Protein AF-A0A3A4PLZ3-F1 (afdb_monomer)

Secondary structure (DSSP, 8-state):
---HHHHHH-SSSSSS-SHHHHHHHHTT---TT-B--TT-GGG-SS-SSB-SHHHHHHHHHH----

pLDDT: mean 88.33, std 8.09, range [49.03, 94.0]

Radius of gyration: 10.83 Å; Cα contacts (8 Å, |Δi|>4): 93; chains: 1; bounding box: 26×19×30 Å

Solvent-accessible surface area (backbone atoms only — not comparable to full-atom values): 3899 Å² total; per-residue (Å²): 134,84,54,77,65,48,66,40,47,24,63,77,70,83,80,57,27,35,70,67,18,53,54,57,38,60,78,48,52,51,41,88,90,25,54,58,54,92,92,30,62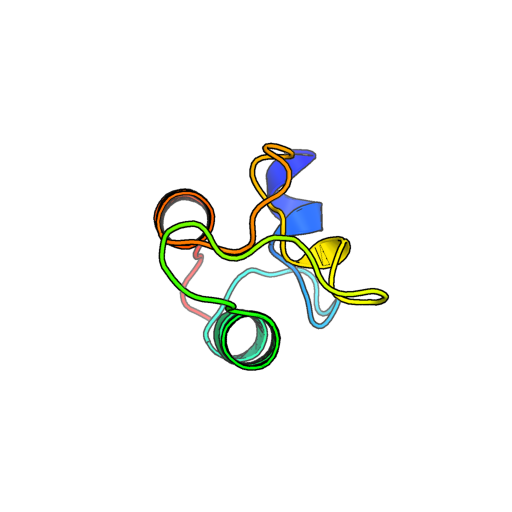,66,48,27,63,77,70,79,61,35,16,33,68,70,28,52,54,53,43,63,74,55,50,70,74,107

Foldseek 3Di:
DDDPLQCLQPQVVPPAREPVSVVVLVVQAPEDPAFGPPPNVSQPSVNPRHNYVVSVVSSVVRYPYD

Nearest PDB structures (foldseek):
  2y3n-assembly2_B  TM=9.093E-01  e=1.647E-02  Pseudobacteroides cellulosolvens
  4u3s-assembly1_B  TM=7.338E-01  e=1.767E-01  Acetivibrio cellulolyticus
  5g5d-assembly2_B  TM=7.253E-01  e=6.604E-01  Acetivibrio thermocellus ATCC 27405

Sequence (66 aa):
MRSRRFAAADLDADRDVDIHDIRGFANRFTGPGGGVPQGCEPADLTGNGHVGLDDVALFQHLYTGH

Structure (mmCIF, N/CA/C/O backbone):
data_AF-A0A3A4PLZ3-F1
#
_entry.id   AF-A0A3A4PLZ3-F1
#
loop_
_atom_site.group_PDB
_atom_site.id
_atom_site.type_symbol
_atom_site.label_atom_id
_atom_site.label_alt_id
_atom_site.label_comp_id
_atom_site.label_asym_id
_atom_site.label_entity_id
_atom_site.label_seq_id
_atom_site.pdbx_PDB_ins_code
_atom_site.Cartn_x
_atom_site.Cartn_y
_atom_site.Cartn_z
_atom_site.occupancy
_atom_site.B_iso_or_equiv
_atom_site.auth_seq_id
_atom_site.auth_comp_id
_atom_site.auth_asym_id
_atom_site.auth_atom_id
_atom_site.pdbx_PDB_model_num
ATOM 1 N N . MET A 1 1 ? -2.630 7.190 19.535 1.00 49.03 1 MET A N 1
ATOM 2 C CA . MET A 1 1 ? -1.823 7.621 18.370 1.00 49.03 1 MET A CA 1
ATOM 3 C C . MET A 1 1 ? -1.852 6.495 17.355 1.00 49.03 1 MET A C 1
ATOM 5 O O . MET A 1 1 ? -1.482 5.388 17.724 1.00 49.03 1 MET A O 1
ATOM 9 N N . ARG A 1 2 ? -2.339 6.729 16.131 1.00 60.38 2 ARG A N 1
ATOM 10 C CA . ARG A 1 2 ? -2.229 5.729 15.059 1.00 60.38 2 ARG A CA 1
ATOM 11 C C . ARG A 1 2 ? -0.820 5.783 14.457 1.00 60.38 2 ARG A C 1
ATOM 13 O O . ARG A 1 2 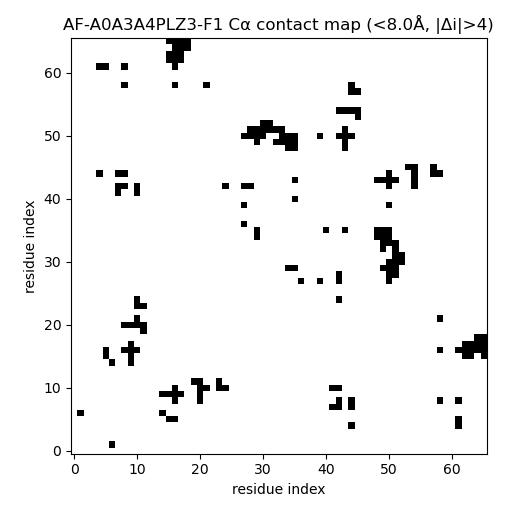? -0.214 6.849 14.385 1.00 60.38 2 ARG A O 1
ATOM 20 N N . SER A 1 3 ? -0.277 4.611 14.138 1.00 76.19 3 SER A N 1
ATOM 21 C CA . SER A 1 3 ? 1.072 4.418 13.587 1.00 76.19 3 SER A CA 1
ATOM 22 C C . SER A 1 3 ? 1.219 5.103 12.221 1.00 76.19 3 SER A C 1
ATOM 24 O O . SER A 1 3 ? 0.257 5.154 11.464 1.00 76.19 3 SER A O 1
ATOM 26 N N . ARG A 1 4 ? 2.430 5.556 11.854 1.00 73.81 4 ARG A N 1
ATOM 27 C CA . ARG A 1 4 ? 2.737 6.048 10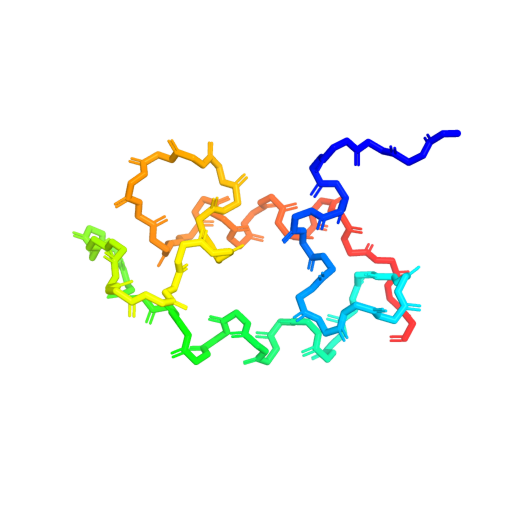.490 1.00 73.81 4 ARG A CA 1
ATOM 28 C C . ARG A 1 4 ? 2.353 5.046 9.397 1.00 73.81 4 ARG A C 1
ATOM 30 O O . ARG A 1 4 ? 1.978 5.463 8.314 1.00 73.81 4 ARG A O 1
ATOM 37 N N . ARG A 1 5 ? 2.434 3.746 9.696 1.00 78.75 5 ARG A N 1
ATOM 38 C CA . ARG A 1 5 ? 2.053 2.676 8.761 1.00 78.75 5 ARG A CA 1
ATOM 39 C C . ARG A 1 5 ? 0.546 2.621 8.532 1.00 78.75 5 ARG A C 1
ATOM 41 O O . ARG A 1 5 ? 0.123 2.330 7.430 1.00 78.75 5 ARG A O 1
ATOM 48 N N . PHE A 1 6 ? -0.241 2.961 9.553 1.00 83.56 6 PHE A N 1
ATOM 49 C CA . PHE A 1 6 ? -1.693 3.043 9.430 1.00 83.56 6 PHE A CA 1
ATOM 50 C C . PHE A 1 6 ? -2.088 4.113 8.408 1.00 83.56 6 PHE A C 1
ATOM 52 O O . PHE A 1 6 ? -2.829 3.832 7.485 1.00 83.56 6 PHE A O 1
ATOM 59 N N . ALA A 1 7 ? -1.518 5.315 8.530 1.00 83.31 7 ALA A N 1
ATOM 60 C CA . ALA A 1 7 ? -1.804 6.420 7.614 1.00 83.31 7 ALA 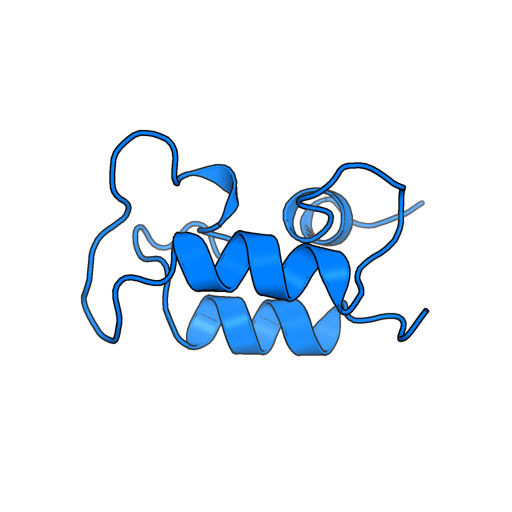A CA 1
ATOM 61 C C . ALA A 1 7 ? -1.342 6.168 6.167 1.00 83.31 7 ALA A C 1
ATOM 63 O O . ALA A 1 7 ? -1.772 6.880 5.273 1.00 83.31 7 ALA A O 1
ATOM 64 N N . ALA A 1 8 ? -0.437 5.211 5.941 1.00 86.31 8 ALA A N 1
ATOM 65 C CA . ALA A 1 8 ? -0.032 4.818 4.594 1.00 86.31 8 ALA A CA 1
ATOM 66 C C . ALA A 1 8 ? -1.023 3.829 3.959 1.00 86.31 8 ALA A C 1
ATOM 68 O O . ALA A 1 8 ? -1.196 3.843 2.749 1.00 86.31 8 ALA A O 1
ATOM 69 N N . ALA A 1 9 ? -1.656 2.974 4.771 1.00 91.75 9 ALA A N 1
ATOM 70 C CA . ALA A 1 9 ? -2.620 1.978 4.304 1.00 91.75 9 ALA A CA 1
ATOM 71 C C . ALA A 1 9 ? -4.049 2.529 4.130 1.00 91.75 9 ALA A C 1
ATOM 73 O O . ALA A 1 9 ? -4.839 1.882 3.454 1.00 91.75 9 ALA A O 1
ATOM 74 N N . ASP A 1 10 ? -4.339 3.696 4.712 1.00 92.94 10 ASP A N 1
ATOM 75 C CA . ASP A 1 10 ? -5.552 4.514 4.531 1.00 92.94 10 ASP A CA 1
ATOM 76 C C . ASP A 1 10 ? -5.445 5.286 3.198 1.00 92.94 10 ASP A C 1
ATOM 78 O O . ASP A 1 10 ? -4.955 6.418 3.127 1.00 92.94 10 ASP A O 1
ATOM 82 N N . LEU A 1 11 ? -5.760 4.594 2.104 1.00 91.31 11 LEU A N 1
ATOM 83 C CA . LEU A 1 11 ? -5.567 5.021 0.720 1.00 91.31 11 LEU A CA 1
ATOM 84 C C . LEU A 1 11 ? -6.719 5.872 0.180 1.00 91.31 11 LEU A C 1
ATOM 86 O O . LEU A 1 11 ? -6.519 6.554 -0.834 1.00 91.31 11 LEU A O 1
ATOM 90 N N . ASP A 1 12 ? -7.896 5.837 0.803 1.00 91.75 12 ASP A N 1
ATOM 91 C CA . ASP A 1 12 ? -9.010 6.728 0.464 1.00 91.75 12 ASP A CA 1
ATOM 92 C C . ASP A 1 12 ? -9.197 7.913 1.437 1.00 91.75 12 ASP A C 1
ATOM 94 O O . ASP A 1 12 ? -9.949 8.846 1.132 1.00 91.75 12 ASP A O 1
ATOM 98 N N . ALA A 1 13 ? -8.381 7.960 2.499 1.00 91.75 13 ALA A N 1
ATOM 99 C CA . ALA A 1 13 ? -8.264 9.040 3.475 1.00 91.75 13 ALA A CA 1
ATOM 100 C C . ALA A 1 13 ? -9.507 9.239 4.359 1.00 91.75 13 ALA A C 1
ATOM 102 O O . ALA A 1 13 ? -9.748 10.353 4.857 1.00 91.75 13 ALA A O 1
ATOM 103 N N . ASP A 1 14 ? -10.289 8.184 4.579 1.00 92.25 14 ASP A N 1
ATOM 104 C CA . ASP A 1 14 ? -11.470 8.211 5.438 1.00 92.25 14 ASP A CA 1
ATOM 105 C C . ASP A 1 14 ? -11.163 7.968 6.929 1.00 92.25 14 ASP A C 1
ATOM 107 O O . ASP A 1 14 ? -12.008 8.211 7.802 1.00 92.25 14 ASP A O 1
ATOM 111 N N . ARG A 1 15 ? -9.891 7.679 7.235 1.00 91.44 15 ARG A N 1
ATOM 112 C CA . ARG A 1 15 ? -9.366 7.390 8.571 1.00 91.44 15 ARG A CA 1
ATOM 113 C C . ARG A 1 15 ? -9.741 6.011 9.076 1.00 91.44 15 ARG A C 1
ATOM 115 O O . ARG A 1 15 ? -9.811 5.849 10.301 1.00 91.44 15 ARG A O 1
ATOM 122 N N . ASP A 1 16 ? -9.854 5.005 8.234 1.00 92.31 16 ASP A N 1
ATOM 123 C CA . ASP A 1 16 ? -9.623 3.627 8.636 1.00 92.31 16 ASP A CA 1
ATOM 124 C C . ASP A 1 16 ? -8.816 2.834 7.591 1.00 92.31 16 ASP A C 1
ATOM 126 O O . ASP A 1 16 ? -8.006 3.427 6.888 1.00 92.31 16 ASP A O 1
ATOM 130 N N . VAL A 1 17 ? -8.778 1.505 7.718 1.00 93.00 17 VAL A N 1
ATOM 131 C CA . VAL A 1 17 ? -8.103 0.628 6.749 1.00 93.00 17 VAL A CA 1
ATOM 132 C C . VAL A 1 17 ? -9.056 -0.521 6.466 1.00 93.00 17 VAL A C 1
ATOM 134 O O . VAL A 1 17 ? -9.189 -1.439 7.290 1.00 93.00 17 VAL A O 1
ATOM 137 N N . ASP A 1 18 ? -9.722 -0.477 5.322 1.00 94.00 18 ASP A N 1
ATOM 138 C CA . ASP A 1 18 ? -10.852 -1.344 5.027 1.00 94.00 18 ASP A CA 1
ATOM 139 C C . ASP A 1 18 ? -10.924 -1.826 3.558 1.00 94.00 18 ASP A C 1
ATOM 141 O O . ASP A 1 18 ? -9.939 -1.899 2.814 1.00 94.00 18 ASP A O 1
ATOM 145 N N . ILE A 1 19 ? -12.097 -2.313 3.145 1.00 93.75 19 ILE A N 1
ATOM 146 C CA . ILE A 1 19 ? -12.316 -2.853 1.799 1.00 93.75 19 ILE A CA 1
ATOM 147 C C . ILE A 1 19 ? -12.239 -1.778 0.692 1.00 93.75 19 ILE A C 1
ATOM 149 O O . ILE A 1 19 ? -12.028 -2.106 -0.485 1.00 93.75 19 ILE A O 1
ATOM 153 N N . HIS A 1 20 ? -12.429 -0.507 1.023 1.00 93.50 20 HIS A N 1
ATOM 154 C CA . HIS A 1 20 ? -12.289 0.619 0.114 1.00 93.50 20 HIS A CA 1
ATOM 155 C C . HIS A 1 20 ? -10.813 0.908 -0.171 1.00 93.50 20 HIS A C 1
ATOM 157 O O . HIS A 1 20 ? -10.441 1.053 -1.345 1.00 93.50 20 HIS A O 1
ATOM 163 N N . ASP A 1 21 ? -9.945 0.805 0.834 1.00 93.56 21 ASP A N 1
ATOM 164 C CA . ASP A 1 21 ? -8.504 0.976 0.647 1.00 93.56 21 ASP A CA 1
ATOM 165 C C . ASP A 1 21 ? -7.883 -0.125 -0.208 1.00 93.56 21 ASP A C 1
ATOM 167 O O . ASP A 1 21 ? -7.110 0.156 -1.131 1.00 93.56 21 ASP A O 1
ATOM 171 N N . ILE A 1 22 ? -8.257 -1.393 0.016 1.00 92.31 22 ILE A N 1
ATOM 172 C CA . ILE A 1 22 ? -7.692 -2.501 -0.773 1.00 92.31 22 ILE A CA 1
ATOM 173 C C . ILE A 1 22 ? -8.072 -2.392 -2.258 1.00 92.31 22 ILE A C 1
ATOM 175 O O . ILE A 1 22 ? -7.316 -2.831 -3.124 1.00 92.31 22 ILE A O 1
ATOM 179 N N . ARG A 1 23 ? -9.208 -1.765 -2.598 1.00 92.25 23 ARG A N 1
ATOM 180 C CA . ARG A 1 23 ? -9.547 -1.459 -4.001 1.00 92.25 23 ARG A CA 1
ATOM 181 C C . ARG A 1 23 ? -8.598 -0.415 -4.582 1.00 92.25 23 ARG A C 1
ATOM 183 O O . ARG A 1 23 ? -8.150 -0.563 -5.721 1.00 92.25 23 ARG A O 1
ATOM 190 N N . GLY A 1 24 ? -8.267 0.615 -3.803 1.00 90.44 24 GLY A N 1
ATOM 191 C CA . GLY A 1 24 ? -7.248 1.602 -4.153 1.00 90.44 24 GLY A CA 1
ATOM 192 C C . GLY A 1 24 ? -5.873 0.965 -4.363 1.00 90.44 24 GLY A C 1
ATOM 193 O O . GLY A 1 24 ? -5.182 1.302 -5.331 1.00 90.44 24 GLY A O 1
ATOM 194 N N . PHE A 1 25 ? -5.509 0.011 -3.507 1.00 91.88 25 PHE A N 1
ATOM 195 C CA . PHE A 1 25 ? -4.285 -0.776 -3.626 1.00 91.88 25 PHE A CA 1
ATOM 196 C C . PHE A 1 25 ? -4.286 -1.662 -4.880 1.00 91.88 25 PHE A C 1
ATOM 198 O O . PHE A 1 25 ? -3.328 -1.645 -5.648 1.00 91.88 25 PHE A O 1
ATOM 205 N N . ALA A 1 26 ? -5.372 -2.396 -5.144 1.00 92.06 26 ALA A N 1
ATOM 206 C CA . ALA A 1 26 ? -5.462 -3.341 -6.260 1.00 92.06 26 ALA A CA 1
ATOM 207 C C . ALA A 1 26 ? -5.246 -2.678 -7.632 1.00 92.06 26 ALA A C 1
ATOM 209 O O . ALA A 1 26 ? -4.646 -3.282 -8.516 1.00 92.06 26 ALA A O 1
ATOM 210 N N . ASN A 1 27 ? -5.659 -1.417 -7.793 1.00 90.38 27 ASN A N 1
ATOM 211 C CA . ASN A 1 27 ? -5.410 -0.639 -9.013 1.00 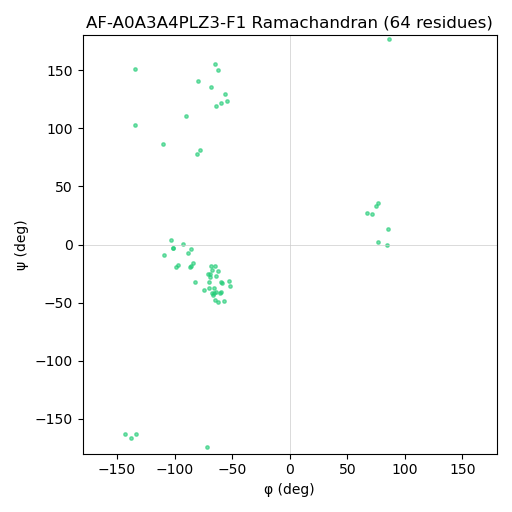90.38 27 ASN A CA 1
ATOM 212 C C . ASN A 1 27 ? -3.928 -0.279 -9.228 1.00 90.38 27 ASN A C 1
ATOM 214 O O . ASN A 1 27 ? -3.544 0.105 -10.331 1.00 90.38 27 ASN A O 1
ATOM 218 N N . ARG A 1 28 ? -3.114 -0.359 -8.173 1.00 91.75 28 ARG A N 1
ATOM 219 C CA . ARG A 1 28 ? -1.688 -0.004 -8.150 1.00 91.75 28 ARG A CA 1
ATOM 220 C C . ARG A 1 28 ? -0.778 -1.226 -8.028 1.00 91.75 28 ARG A C 1
ATOM 222 O O . ARG A 1 28 ? 0.432 -1.090 -8.176 1.00 91.75 28 ARG A O 1
ATOM 229 N N . PHE A 1 29 ? -1.349 -2.403 -7.775 1.00 91.50 29 PHE A N 1
ATOM 230 C CA . PHE A 1 29 ? -0.622 -3.658 -7.660 1.00 91.50 29 PHE A CA 1
ATOM 231 C C . PHE A 1 29 ? 0.036 -4.026 -8.991 1.00 91.50 29 PHE A C 1
ATOM 233 O O . PHE A 1 29 ? -0.639 -4.233 -10.000 1.00 91.50 29 PHE A O 1
ATOM 240 N N . THR A 1 30 ? 1.363 -4.136 -8.986 1.00 89.06 30 THR A N 1
ATOM 241 C CA . THR A 1 30 ? 2.149 -4.444 -10.189 1.00 89.06 30 THR A CA 1
ATOM 242 C C . THR A 1 30 ? 2.588 -5.902 -10.270 1.00 89.06 30 THR A C 1
ATOM 244 O O . THR A 1 30 ? 3.147 -6.323 -11.283 1.00 89.06 30 THR A O 1
ATOM 247 N N . GLY A 1 31 ? 2.280 -6.699 -9.245 1.00 82.31 31 GLY A N 1
ATOM 248 C CA . GLY A 1 31 ? 2.649 -8.107 -9.173 1.00 82.31 31 GLY A CA 1
ATOM 249 C C . GLY A 1 31 ? 4.046 -8.350 -8.589 1.00 82.31 31 GLY A C 1
ATOM 250 O O . GLY A 1 31 ? 4.778 -7.413 -8.267 1.00 82.31 31 GLY A O 1
ATOM 251 N N . PRO A 1 32 ? 4.439 -9.626 -8.423 1.00 77.50 32 PRO A N 1
ATOM 252 C CA . PRO A 1 32 ? 5.743 -9.986 -7.873 1.00 77.50 32 PRO A CA 1
ATOM 253 C C . PRO A 1 32 ? 6.894 -9.430 -8.723 1.00 77.50 32 PRO A C 1
ATOM 255 O O . PRO A 1 32 ? 7.001 -9.742 -9.908 1.00 77.50 32 PRO A O 1
ATOM 258 N N . GLY A 1 33 ? 7.761 -8.618 -8.114 1.00 75.25 33 GLY A N 1
ATOM 259 C CA . GLY A 1 33 ? 8.903 -7.992 -8.791 1.00 75.25 33 GLY A CA 1
ATOM 260 C C . GLY A 1 33 ? 8.550 -6.792 -9.679 1.00 75.25 33 GLY A C 1
ATOM 261 O O . GLY A 1 33 ? 9.446 -6.218 -10.297 1.00 75.25 33 GLY A O 1
ATOM 262 N N . GLY A 1 34 ? 7.278 -6.387 -9.735 1.00 84.75 34 GLY A N 1
ATOM 263 C CA . GLY A 1 34 ? 6.879 -5.127 -10.351 1.00 84.75 34 GLY A CA 1
ATOM 264 C C . GLY A 1 34 ? 7.378 -3.946 -9.518 1.00 84.75 34 GLY A C 1
ATOM 265 O O . GLY A 1 34 ? 7.312 -3.971 -8.293 1.00 84.75 34 GLY A O 1
ATOM 266 N N . GLY A 1 35 ? 7.933 -2.920 -10.163 1.00 90.62 35 GLY A N 1
ATOM 267 C CA . GLY A 1 35 ? 8.308 -1.682 -9.472 1.00 90.62 35 GLY A CA 1
ATOM 268 C C . GLY A 1 35 ? 7.086 -0.860 -9.058 1.00 90.62 35 GLY A C 1
ATOM 269 O O . GLY A 1 35 ? 5.944 -1.280 -9.256 1.00 90.62 35 GLY A O 1
ATOM 270 N N . VAL A 1 36 ? 7.336 0.339 -8.538 1.00 92.00 36 VAL A N 1
ATOM 271 C CA . VAL A 1 36 ? 6.313 1.358 -8.258 1.00 92.00 36 VAL A CA 1
ATOM 272 C C . VAL A 1 36 ? 6.140 2.255 -9.490 1.00 92.00 36 VAL A C 1
ATOM 274 O O . VAL A 1 36 ? 7.058 3.010 -9.822 1.00 92.00 36 VAL A O 1
ATOM 277 N N . PRO A 1 37 ? 5.001 2.196 -10.207 1.00 88.69 37 PRO A N 1
ATOM 278 C CA . PRO A 1 37 ? 4.710 3.144 -11.274 1.00 88.69 37 PRO A CA 1
ATOM 279 C C . PRO A 1 37 ? 4.544 4.556 -10.712 1.00 88.69 37 PRO A C 1
ATOM 281 O O . PRO A 1 37 ? 4.143 4.739 -9.563 1.00 88.69 37 PRO A O 1
ATOM 284 N N . GLN A 1 38 ? 4.777 5.562 -11.551 1.00 90.75 38 GLN A N 1
ATOM 285 C CA . GLN A 1 38 ? 4.549 6.954 -11.172 1.00 90.75 38 GLN A CA 1
ATOM 286 C C . GLN A 1 38 ? 3.098 7.163 -10.700 1.00 90.75 38 GLN A C 1
ATOM 288 O O . GLN A 1 38 ? 2.155 6.775 -11.392 1.00 90.75 38 GLN A O 1
ATOM 293 N N . GLY A 1 39 ? 2.915 7.784 -9.533 1.00 87.75 39 GLY A N 1
ATOM 294 C CA . GLY A 1 39 ? 1.600 8.014 -8.918 1.00 87.75 39 GLY A CA 1
ATOM 295 C C . GLY A 1 39 ? 1.065 6.839 -8.085 1.00 87.75 39 GLY A C 1
ATOM 296 O O . GLY A 1 39 ? -0.037 6.923 -7.530 1.00 87.75 39 GLY A O 1
ATOM 297 N N . CYS A 1 40 ? 1.818 5.740 -7.994 1.00 89.69 40 CYS A N 1
ATOM 298 C CA . CYS A 1 40 ? 1.495 4.582 -7.161 1.00 89.69 40 CYS A CA 1
ATOM 299 C C . CYS A 1 40 ? 2.326 4.517 -5.876 1.00 89.69 40 CYS A C 1
ATOM 301 O O . CYS A 1 40 ? 2.160 3.572 -5.113 1.00 89.69 40 CYS A O 1
ATOM 303 N N . GLU A 1 41 ? 3.171 5.514 -5.609 1.00 91.50 41 GLU A N 1
ATOM 304 C CA . GLU A 1 41 ? 4.024 5.595 -4.418 1.00 91.50 41 GLU A CA 1
ATOM 305 C C . GLU A 1 41 ? 3.252 5.408 -3.103 1.00 91.50 41 GLU A C 1
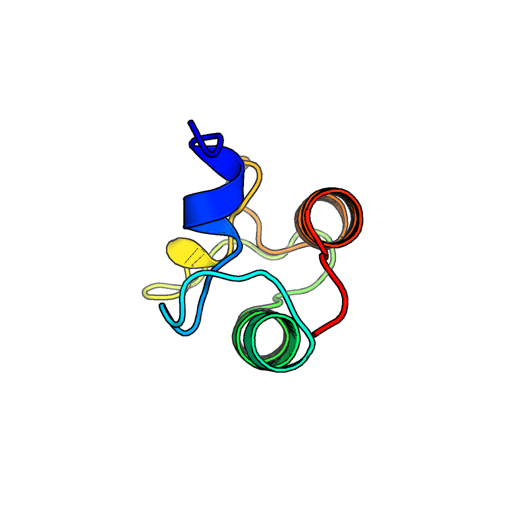ATOM 307 O O . GLU A 1 41 ? 3.781 4.742 -2.217 1.00 91.50 41 GLU A O 1
ATOM 312 N N . PRO A 1 42 ? 1.998 5.887 -2.955 1.00 90.19 42 PRO A N 1
ATOM 313 C CA . PRO A 1 42 ? 1.225 5.620 -1.742 1.00 90.19 42 PRO A CA 1
ATOM 314 C C . PRO A 1 42 ? 0.928 4.135 -1.485 1.00 90.19 42 PRO A C 1
ATOM 316 O O . PRO A 1 42 ? 0.678 3.770 -0.345 1.00 90.19 42 PRO A O 1
ATOM 319 N N . ALA A 1 43 ? 0.945 3.280 -2.515 1.00 91.81 43 ALA A N 1
ATOM 320 C CA . ALA A 1 43 ? 0.683 1.847 -2.374 1.00 91.81 43 ALA A CA 1
ATOM 321 C C . ALA A 1 43 ? 1.942 1.011 -2.062 1.00 91.81 43 ALA A C 1
ATOM 323 O O . ALA A 1 43 ? 1.803 -0.172 -1.762 1.00 91.81 43 ALA A O 1
ATOM 324 N N . ASP A 1 44 ? 3.146 1.597 -2.085 1.00 93.25 44 ASP A N 1
ATOM 325 C CA . ASP A 1 44 ? 4.367 0.968 -1.550 1.00 93.25 44 ASP A CA 1
ATOM 326 C C . ASP A 1 44 ? 4.395 1.145 -0.024 1.00 93.25 44 ASP A C 1
ATOM 328 O O . ASP A 1 44 ? 5.043 2.037 0.533 1.00 93.25 44 ASP A O 1
ATOM 332 N N . LEU A 1 45 ? 3.605 0.322 0.664 1.00 92.50 45 LEU A N 1
ATOM 333 C CA . LEU A 1 45 ? 3.384 0.421 2.107 1.00 92.50 45 LEU A CA 1
ATOM 334 C C . LEU A 1 45 ? 4.638 0.055 2.908 1.00 92.50 45 LEU A C 1
ATOM 336 O O . LEU A 1 45 ? 4.827 0.523 4.039 1.00 92.50 45 LEU A O 1
ATOM 340 N N . THR A 1 46 ? 5.486 -0.806 2.347 1.00 92.06 46 THR A N 1
ATOM 341 C CA . THR A 1 46 ? 6.736 -1.245 2.972 1.00 92.06 46 THR A CA 1
ATOM 342 C C . THR A 1 46 ? 7.912 -0.306 2.693 1.00 92.06 46 THR A C 1
ATOM 344 O O . THR A 1 46 ? 8.873 -0.302 3.471 1.00 92.06 46 THR A O 1
ATOM 347 N N . GLY A 1 47 ? 7.826 0.526 1.651 1.00 91.25 47 GLY A N 1
ATOM 348 C CA . GLY A 1 47 ? 8.897 1.404 1.183 1.00 91.25 47 GLY A CA 1
ATOM 349 C C . GLY A 1 47 ? 10.035 0.635 0.511 1.00 91.25 47 GLY A C 1
ATOM 350 O O . GLY A 1 47 ? 11.187 1.073 0.580 1.00 91.25 47 GLY A O 1
ATOM 351 N N . ASN A 1 48 ? 9.748 -0.543 -0.053 1.00 90.81 48 ASN A N 1
ATOM 352 C CA . ASN A 1 48 ? 10.756 -1.428 -0.637 1.00 90.81 48 ASN A CA 1
ATOM 353 C C . ASN A 1 48 ? 10.956 -1.200 -2.148 1.00 90.81 48 ASN A C 1
ATOM 355 O O . ASN A 1 48 ? 11.805 -1.860 -2.749 1.00 90.81 48 ASN A O 1
ATOM 359 N N . GLY A 1 49 ? 10.226 -0.254 -2.748 1.00 91.69 49 GLY A N 1
ATOM 360 C CA . GLY A 1 49 ? 10.295 0.060 -4.172 1.00 91.69 49 GLY A CA 1
ATOM 361 C C . GLY A 1 49 ? 9.402 -0.819 -5.049 1.00 91.69 49 GLY A C 1
ATOM 362 O O . GLY A 1 49 ? 9.540 -0.781 -6.278 1.00 91.69 49 GLY A O 1
ATOM 363 N N . HIS A 1 50 ? 8.478 -1.574 -4.451 1.00 91.75 50 HIS A N 1
ATOM 364 C CA . HIS A 1 50 ? 7.539 -2.460 -5.134 1.00 91.75 50 HIS A CA 1
ATOM 365 C C . HIS A 1 50 ? 6.120 -2.290 -4.572 1.00 91.75 50 HIS A C 1
ATOM 367 O O . HIS A 1 50 ? 5.950 -1.958 -3.410 1.00 91.75 50 HIS A O 1
ATOM 373 N N . VAL A 1 51 ? 5.094 -2.529 -5.400 1.00 92.88 51 VAL A N 1
ATOM 374 C CA . VAL A 1 51 ? 3.699 -2.660 -4.934 1.00 92.88 51 VAL A CA 1
ATOM 375 C C . VAL A 1 51 ? 3.288 -4.118 -5.096 1.00 92.88 51 VAL A C 1
ATOM 377 O O . VAL A 1 51 ? 2.777 -4.535 -6.142 1.00 92.88 51 VAL A O 1
ATOM 380 N N . GLY A 1 52 ? 3.590 -4.914 -4.074 1.00 92.62 52 GLY A N 1
ATOM 381 C CA . GLY A 1 52 ? 3.595 -6.370 -4.133 1.00 92.62 52 GLY A CA 1
ATOM 382 C C . GLY A 1 52 ? 2.898 -7.055 -2.959 1.00 92.62 52 GLY A C 1
ATOM 383 O O . GLY A 1 52 ? 2.088 -6.484 -2.234 1.00 92.62 52 GLY A O 1
ATOM 384 N N . LEU A 1 53 ? 3.186 -8.349 -2.802 1.00 92.75 53 LEU A N 1
ATOM 385 C CA . LEU A 1 53 ? 2.560 -9.180 -1.766 1.00 92.75 53 LEU A CA 1
ATOM 386 C C . LEU A 1 53 ? 3.018 -8.807 -0.348 1.00 92.75 53 LEU A C 1
ATOM 388 O O . LEU A 1 53 ? 2.264 -9.026 0.597 1.00 92.75 53 LEU A O 1
ATOM 392 N N . ASP A 1 54 ? 4.207 -8.221 -0.197 1.00 92.06 54 ASP A N 1
ATOM 393 C CA . ASP A 1 54 ? 4.689 -7.723 1.097 1.00 92.06 54 ASP A CA 1
ATOM 394 C C . ASP A 1 54 ? 3.828 -6.553 1.599 1.00 92.06 54 ASP A C 1
ATOM 396 O O . ASP A 1 54 ? 3.502 -6.479 2.786 1.00 92.06 54 ASP A O 1
ATOM 400 N N . ASP A 1 55 ? 3.375 -5.689 0.688 1.00 92.56 55 ASP A N 1
ATOM 401 C CA . ASP A 1 55 ? 2.457 -4.596 1.006 1.00 92.56 55 ASP A CA 1
ATOM 402 C C . ASP A 1 55 ? 1.063 -5.128 1.342 1.00 92.56 55 ASP A C 1
ATOM 404 O O . ASP A 1 55 ? 0.451 -4.662 2.298 1.00 92.56 55 ASP A O 1
ATOM 408 N N . VAL A 1 56 ? 0.590 -6.175 0.652 1.00 91.94 56 VAL A N 1
ATOM 409 C CA . VAL A 1 56 ? -0.661 -6.869 1.017 1.00 91.94 56 VAL A CA 1
ATOM 410 C C . VAL A 1 56 ? -0.573 -7.470 2.422 1.00 91.94 56 VAL A C 1
ATOM 412 O O . VAL A 1 56 ? -1.525 -7.370 3.196 1.00 91.94 56 VAL A O 1
ATOM 415 N N . ALA A 1 57 ? 0.557 -8.082 2.780 1.00 92.88 57 ALA A N 1
ATOM 416 C CA . ALA A 1 57 ? 0.753 -8.641 4.115 1.00 92.88 57 ALA A CA 1
ATOM 417 C C . ALA A 1 57 ? 0.732 -7.544 5.194 1.00 92.88 57 ALA A C 1
ATOM 419 O O . ALA A 1 57 ? 0.108 -7.716 6.245 1.00 92.88 57 ALA A O 1
ATOM 420 N N . LEU A 1 58 ? 1.362 -6.395 4.927 1.00 92.38 58 LEU A N 1
ATOM 421 C CA . LEU A 1 58 ? 1.296 -5.240 5.821 1.00 92.38 58 LEU A CA 1
ATOM 422 C C . LEU A 1 58 ? -0.125 -4.664 5.904 1.00 92.38 58 LEU A C 1
ATOM 424 O O . LEU A 1 58 ? -0.588 -4.352 7.000 1.00 92.38 58 LEU A O 1
ATOM 428 N N . PHE A 1 59 ? -0.830 -4.572 4.780 1.00 92.94 59 PHE A N 1
ATOM 429 C CA . PHE A 1 59 ? -2.218 -4.129 4.723 1.00 92.94 59 PHE A CA 1
ATOM 430 C C . PHE A 1 59 ? -3.120 -5.003 5.604 1.00 92.94 59 PHE A C 1
ATOM 432 O O . PHE A 1 59 ? -3.839 -4.489 6.455 1.00 92.94 59 PHE A O 1
ATOM 439 N N . GLN A 1 60 ? -3.022 -6.331 5.485 1.00 92.12 60 GLN A N 1
ATOM 440 C CA . GLN A 1 60 ? -3.794 -7.270 6.311 1.00 92.12 60 GLN A CA 1
ATOM 441 C C . GLN A 1 60 ? -3.525 -7.110 7.812 1.00 92.12 60 GLN A C 1
ATOM 443 O O . GLN A 1 60 ? -4.424 -7.321 8.620 1.00 92.12 60 GLN A O 1
ATOM 448 N N . HIS A 1 61 ? -2.308 -6.721 8.200 1.00 91.75 61 HIS A N 1
ATOM 449 C CA . HIS A 1 61 ? -1.985 -6.437 9.598 1.00 91.75 61 HIS A CA 1
ATOM 450 C C . HIS A 1 61 ? -2.640 -5.145 10.118 1.00 91.75 61 HIS A C 1
ATOM 452 O O . HIS A 1 61 ? -2.837 -4.999 11.324 1.00 91.75 61 HIS A O 1
ATOM 458 N N . LEU A 1 62 ? -2.945 -4.200 9.225 1.00 92.38 62 LEU A N 1
ATOM 459 C CA . LEU A 1 62 ? -3.535 -2.900 9.551 1.00 92.38 62 LEU A CA 1
ATOM 460 C C . LEU A 1 62 ? -5.058 -2.865 9.375 1.00 92.38 62 LEU A C 1
ATOM 462 O O . LEU A 1 62 ? -5.689 -1.975 9.939 1.00 92.38 62 LEU A O 1
ATOM 466 N N . TYR A 1 63 ? -5.620 -3.828 8.641 1.00 92.06 63 TYR A N 1
ATOM 467 C CA . TYR A 1 63 ? -7.041 -3.933 8.330 1.00 92.06 63 TYR A CA 1
ATOM 468 C C . 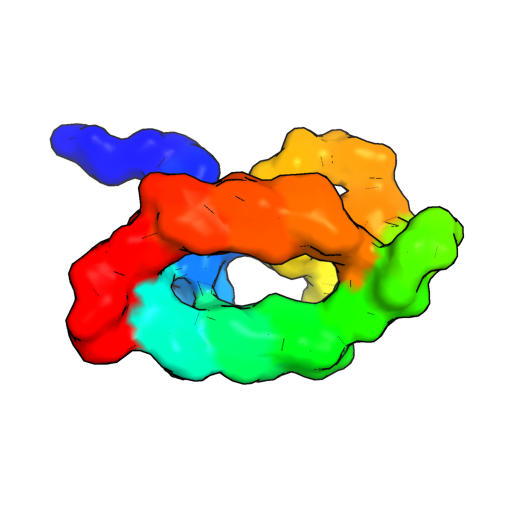TYR A 1 63 ? -7.912 -3.926 9.590 1.00 92.06 63 TYR A C 1
ATOM 470 O O . T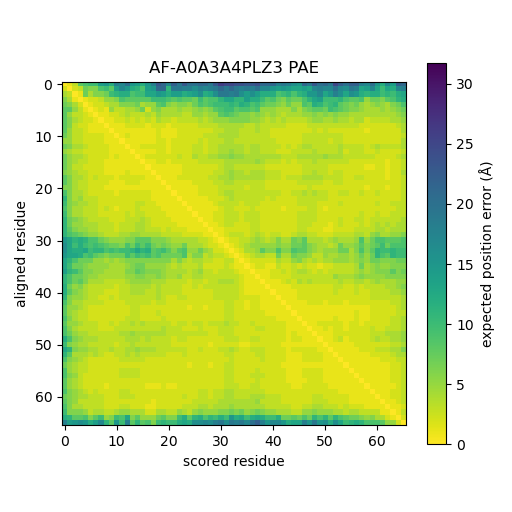YR A 1 63 ? -7.762 -4.773 10.476 1.00 92.06 63 TYR A O 1
ATOM 478 N N . THR A 1 64 ? -8.847 -2.980 9.656 1.00 88.31 64 THR A N 1
ATOM 479 C CA . THR A 1 64 ? -9.777 -2.822 10.781 1.00 88.31 64 THR A CA 1
ATOM 480 C C . TH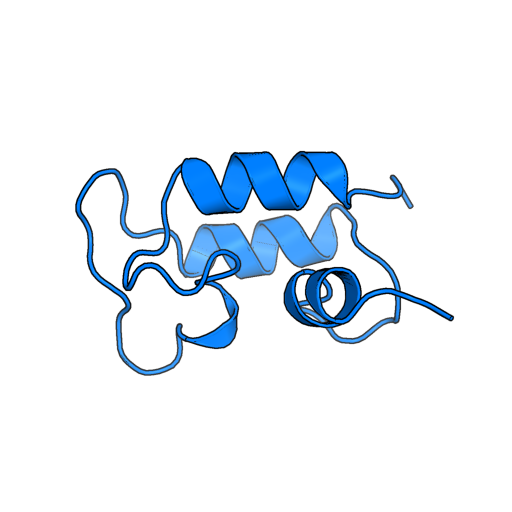R A 1 64 ? -11.148 -3.440 10.524 1.00 88.31 64 THR A C 1
ATOM 482 O O . THR A 1 64 ? -11.837 -3.773 11.486 1.00 88.31 64 THR A O 1
ATOM 485 N N . GLY A 1 65 ? -11.507 -3.676 9.256 1.00 77.88 65 GLY A N 1
ATOM 486 C CA . GLY A 1 65 ? -12.713 -4.416 8.868 1.00 77.88 65 GLY A CA 1
ATOM 487 C C . GLY A 1 65 ? -14.025 -3.656 8.985 1.00 77.88 65 GLY A C 1
ATOM 488 O O . GLY A 1 65 ? -15.030 -4.271 9.352 1.00 77.88 65 GLY A O 1
ATOM 489 N N . HIS A 1 66 ? -13.996 -2.357 8.696 1.00 69.69 66 HIS A N 1
ATOM 490 C CA . HIS A 1 66 ? -15.191 -1.527 8.592 1.00 69.69 66 HIS A CA 1
ATOM 491 C C . HIS A 1 66 ? -15.817 -1.583 7.191 1.00 69.69 66 HIS A C 1
ATOM 493 O O . HIS A 1 66 ? -15.163 -2.122 6.266 1.00 69.69 66 HIS A O 1
#

Mean predicted aligned error: 3.93 Å